Protein AF-A0A8R7UTU1-F1 (afdb_monomer_lite)

Sequence (80 aa):
MKPHPIWGKIWGLNVPAKVKNFLWRAMHNTIPCRVTLANRHIKVSGQCPVCEIGAEDIKHLLFKCTRGKHVWEALGIHDL

Radius of gyration: 14.71 Å; chains: 1; bounding box: 34×25×39 Å

Foldseek 3Di:
DDDDVVLVVLVPDPDDVVVSVVVVCLVVQVPPQLCSCVVVVNPDDQADPQQSPDGGHSCCVQPVDPVNQVVCVVVVNNDD

Secondary structure (DSSP, 8-state):
-PPPTHHHHHHHSSS-HHHHHHHHHHHTT-S--HHHHHTTT-S---B-TTT-SSB--HHIIIIISHHHHHHHHHTT----

Organism: Triticum urartu (NCBI:txid4572)

InterPro domains:
  IPR026960 Reverse transcriptase zinc-binding domain [PF13966] (5-72)

pLDDT: mean 91.72, std 6.04, range [62.03, 97.88]

Structure (mmCIF, N/CA/C/O backbone):
data_AF-A0A8R7UTU1-F1
#
_entry.id   AF-A0A8R7UTU1-F1
#
loop_
_atom_site.group_PDB
_atom_site.id
_atom_site.type_symbol
_atom_site.label_atom_id
_atom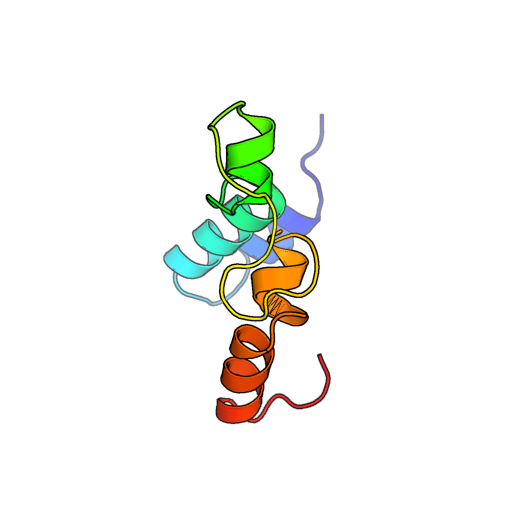_site.label_alt_id
_atom_site.label_comp_id
_atom_site.label_asym_id
_atom_site.label_entity_id
_atom_site.label_seq_id
_atom_site.pdbx_PDB_ins_code
_atom_site.Cartn_x
_atom_site.Cartn_y
_atom_site.Cartn_z
_atom_site.occupancy
_atom_site.B_iso_or_equiv
_atom_site.auth_seq_id
_atom_site.auth_comp_id
_atom_site.auth_asym_id
_atom_site.auth_atom_id
_atom_site.pdbx_PDB_model_num
ATOM 1 N N . MET A 1 1 ? 15.414 3.657 23.379 1.00 62.03 1 MET A N 1
ATOM 2 C CA . MET A 1 1 ? 15.007 4.207 22.065 1.00 62.03 1 MET A CA 1
ATOM 3 C C . MET A 1 1 ? 13.482 4.267 22.044 1.00 62.03 1 MET A C 1
ATOM 5 O O . MET A 1 1 ? 12.868 3.240 22.302 1.00 62.03 1 MET A O 1
ATOM 9 N N . LYS A 1 2 ? 12.857 5.442 21.877 1.00 76.00 2 LYS A N 1
ATOM 10 C CA . LYS A 1 2 ? 11.383 5.549 21.865 1.00 76.00 2 LYS A CA 1
ATOM 11 C C . LYS A 1 2 ? 10.842 5.103 20.494 1.00 76.00 2 LYS A C 1
ATOM 13 O O . LYS A 1 2 ? 11.460 5.453 19.488 1.00 76.00 2 LYS A O 1
ATOM 18 N N . PRO A 1 3 ? 9.735 4.341 20.426 1.00 82.69 3 PRO A N 1
ATOM 19 C CA . PRO A 1 3 ? 9.148 3.941 19.151 1.00 82.69 3 PRO A CA 1
ATOM 20 C C . PRO A 1 3 ? 8.658 5.168 18.371 1.00 82.69 3 PRO A C 1
ATOM 22 O O . PRO A 1 3 ? 8.177 6.137 18.958 1.00 82.69 3 PRO A O 1
ATOM 25 N N . HIS A 1 4 ? 8.774 5.123 17.040 1.00 89.69 4 HIS A N 1
ATOM 26 C CA . HIS A 1 4 ? 8.292 6.195 16.168 1.00 89.69 4 HIS A CA 1
ATOM 27 C C . HIS A 1 4 ? 6.781 6.429 16.393 1.00 89.69 4 HIS A C 1
ATOM 29 O O . HIS A 1 4 ? 6.021 5.455 16.426 1.00 89.69 4 HIS A O 1
ATOM 35 N N . PRO A 1 5 ? 6.304 7.686 16.506 1.00 92.06 5 PRO A N 1
ATOM 36 C CA . PRO A 1 5 ? 4.918 7.998 16.883 1.00 92.06 5 PRO A CA 1
ATOM 37 C C . PRO A 1 5 ? 3.860 7.439 15.918 1.00 92.06 5 PRO A C 1
ATOM 39 O O . PRO A 1 5 ? 2.700 7.275 16.291 1.00 92.06 5 PRO A O 1
ATOM 42 N N . ILE A 1 6 ? 4.254 7.098 14.686 1.00 93.00 6 ILE A N 1
ATOM 43 C CA . ILE A 1 6 ? 3.370 6.460 13.699 1.00 93.00 6 ILE A CA 1
ATOM 44 C C . ILE A 1 6 ? 2.765 5.147 14.203 1.00 93.00 6 ILE A C 1
ATOM 46 O O . ILE A 1 6 ? 1.632 4.826 13.854 1.00 93.00 6 ILE A O 1
ATOM 50 N N . TRP A 1 7 ? 3.482 4.403 15.051 1.00 93.81 7 TRP A N 1
ATOM 51 C CA . TRP A 1 7 ? 3.023 3.098 15.512 1.00 93.81 7 TRP A CA 1
ATOM 52 C C . TRP A 1 7 ? 1.796 3.217 16.408 1.00 93.81 7 TRP A C 1
ATOM 54 O O . TRP A 1 7 ? 0.857 2.446 16.241 1.00 93.81 7 TRP A O 1
ATOM 64 N N . GLY A 1 8 ? 1.741 4.238 17.269 1.00 94.12 8 GLY A N 1
ATOM 65 C CA . GLY A 1 8 ? 0.538 4.528 18.052 1.00 94.12 8 GLY A CA 1
ATOM 66 C C . GLY A 1 8 ? -0.673 4.802 17.156 1.00 94.12 8 GLY A C 1
ATOM 67 O O . GLY A 1 8 ? -1.754 4.274 17.404 1.00 94.12 8 GLY A O 1
ATOM 68 N 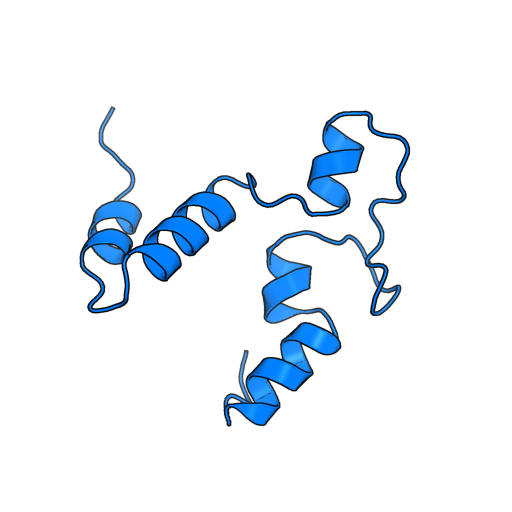N . LYS A 1 9 ? -0.471 5.542 16.056 1.00 94.44 9 LYS A N 1
ATOM 69 C CA . LYS A 1 9 ? -1.534 5.821 15.079 1.00 94.44 9 LYS A CA 1
ATOM 70 C C . LYS A 1 9 ? -2.012 4.549 14.376 1.00 94.44 9 LYS A C 1
ATOM 72 O O . LYS A 1 9 ? -3.209 4.302 14.353 1.00 94.44 9 LYS A O 1
ATOM 77 N N . ILE A 1 10 ? -1.099 3.726 13.852 1.00 94.94 10 ILE A N 1
ATOM 78 C CA . ILE A 1 10 ? -1.442 2.485 13.129 1.00 94.94 10 ILE A CA 1
ATOM 79 C C . ILE A 1 10 ? -2.188 1.501 14.033 1.00 94.94 10 ILE A C 1
ATOM 81 O O . ILE A 1 10 ? -3.218 0.949 13.638 1.00 94.94 10 ILE A O 1
ATOM 85 N N . TRP A 1 11 ? -1.692 1.283 15.252 1.00 95.38 11 TRP A N 1
ATOM 86 C CA . TRP A 1 11 ? -2.305 0.328 16.171 1.00 95.38 11 TRP A CA 1
ATOM 87 C C . TRP A 1 11 ? -3.632 0.832 16.751 1.00 95.38 11 TRP A C 1
ATOM 89 O O . TRP A 1 11 ? -4.501 0.007 17.044 1.00 95.38 11 TRP A O 1
ATOM 99 N N . GLY A 1 12 ? -3.835 2.152 16.812 1.00 96.12 12 GLY A N 1
ATOM 100 C CA . GLY A 1 12 ? -5.091 2.791 17.215 1.00 96.12 12 GLY A CA 1
ATOM 101 C C . GLY A 1 12 ? -6.198 2.815 16.151 1.00 96.12 12 GLY A C 1
ATOM 102 O O . GLY A 1 12 ? -7.333 3.136 16.485 1.00 96.12 12 GLY A O 1
ATOM 103 N N . LEU A 1 13 ? -5.920 2.464 14.887 1.00 96.62 13 LEU A N 1
ATOM 104 C CA . LEU A 1 13 ? -6.942 2.454 13.830 1.00 96.62 13 LEU A CA 1
ATOM 105 C C . LEU A 1 13 ? -8.084 1.471 14.146 1.00 96.62 13 LEU A C 1
ATOM 107 O O . LEU A 1 13 ? -7.834 0.333 14.556 1.00 96.62 13 LEU A O 1
ATOM 111 N N . ASN A 1 14 ? -9.331 1.857 13.868 1.00 97.38 14 ASN A N 1
ATOM 112 C CA . ASN A 1 14 ? -10.485 0.954 13.948 1.00 97.38 14 ASN A CA 1
ATOM 113 C C . ASN A 1 14 ? -10.618 0.114 12.664 1.00 97.38 14 ASN A C 1
ATOM 115 O O . ASN A 1 14 ? -11.539 0.284 11.872 1.00 97.38 14 ASN A O 1
ATOM 119 N N . VAL A 1 15 ? -9.633 -0.752 12.420 1.00 96.88 15 VAL A N 1
ATOM 120 C CA . VAL A 1 15 ? -9.578 -1.651 11.257 1.00 96.88 15 VAL A CA 1
ATOM 121 C C . VAL A 1 15 ? -9.186 -3.062 11.695 1.00 96.88 15 VAL A C 1
ATOM 123 O O . VAL A 1 15 ? -8.532 -3.219 12.734 1.00 96.88 15 VAL A O 1
ATOM 126 N N . PRO A 1 16 ? -9.508 -4.102 10.906 1.00 97.88 16 PRO A N 1
ATOM 127 C CA . PRO A 1 16 ? -9.095 -5.465 11.217 1.00 97.88 16 PRO A CA 1
ATOM 128 C C . PRO A 1 16 ? -7.580 -5.586 11.424 1.00 97.88 16 PRO A C 1
ATOM 130 O O . PRO A 1 16 ? -6.788 -4.975 10.701 1.00 97.88 16 PRO A O 1
ATOM 133 N N . ALA A 1 17 ? -7.158 -6.446 12.354 1.00 96.38 17 ALA A N 1
ATOM 134 C CA . ALA A 1 17 ? -5.744 -6.640 12.688 1.00 96.38 17 ALA A CA 1
ATOM 135 C C . ALA A 1 17 ? -4.872 -6.992 11.467 1.00 96.38 17 ALA A C 1
ATOM 137 O O . ALA A 1 17 ? -3.714 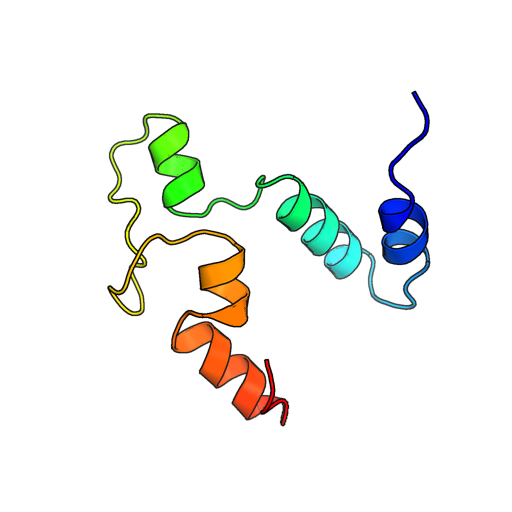-6.581 11.394 1.00 96.38 17 ALA A O 1
ATOM 138 N N . LYS A 1 18 ? -5.426 -7.693 10.466 1.00 96.69 18 LYS A N 1
ATOM 139 C CA . LYS A 1 18 ? -4.725 -7.992 9.206 1.00 96.69 18 LYS A CA 1
ATOM 140 C C . LYS A 1 18 ? -4.274 -6.730 8.455 1.00 96.69 18 LYS A C 1
ATOM 142 O O . LYS A 1 18 ? -3.183 -6.722 7.895 1.00 96.69 18 LYS A O 1
ATOM 147 N N . VAL A 1 19 ? -5.068 -5.656 8.493 1.00 96.25 19 VAL A N 1
ATOM 148 C CA . VAL A 1 19 ? -4.747 -4.373 7.843 1.00 96.25 19 VAL A CA 1
ATOM 149 C C . VAL A 1 19 ? -3.620 -3.670 8.599 1.00 96.25 19 VAL A C 1
ATOM 151 O O . VAL A 1 19 ? -2.667 -3.199 7.985 1.00 96.25 19 VAL A O 1
ATOM 154 N N . LYS A 1 20 ? -3.663 -3.682 9.937 1.00 96.50 20 LYS A N 1
ATOM 155 C CA . LYS A 1 20 ? -2.586 -3.134 10.784 1.00 96.50 20 LYS A CA 1
ATOM 156 C C . LYS A 1 20 ? -1.256 -3.849 10.534 1.00 96.50 20 LYS A C 1
ATOM 158 O O . LYS A 1 20 ? -0.235 -3.201 10.322 1.00 96.50 20 LYS A O 1
ATOM 163 N N . ASN A 1 21 ? -1.286 -5.183 10.474 1.00 95.75 21 ASN A N 1
ATOM 164 C CA . ASN A 1 21 ? -0.114 -5.994 10.142 1.00 95.75 21 ASN A CA 1
ATOM 165 C C . ASN A 1 21 ? 0.407 -5.703 8.731 1.00 95.75 21 ASN A C 1
ATOM 167 O O . ASN A 1 21 ? 1.616 -5.606 8.534 1.00 95.75 21 ASN A O 1
ATOM 171 N N . PHE A 1 22 ? -0.483 -5.529 7.752 1.00 95.44 22 PHE A N 1
ATOM 172 C CA . PHE A 1 22 ? -0.089 -5.135 6.402 1.00 95.44 22 PHE A CA 1
ATOM 173 C C . PHE A 1 22 ? 0.650 -3.789 6.392 1.00 95.44 22 PHE A C 1
ATOM 175 O O . PHE A 1 22 ? 1.740 -3.708 5.829 1.00 95.44 22 PHE A O 1
ATOM 182 N N . LEU A 1 23 ? 0.117 -2.766 7.073 1.00 95.00 23 LEU A N 1
ATOM 183 C CA . LEU A 1 23 ? 0.760 -1.450 7.188 1.00 95.00 23 LEU A CA 1
ATOM 184 C C . LEU A 1 23 ? 2.131 -1.539 7.865 1.00 95.00 23 LEU A C 1
ATOM 186 O O . LEU A 1 23 ? 3.098 -0.957 7.376 1.00 95.00 23 LEU A O 1
ATOM 190 N N . TRP A 1 24 ? 2.240 -2.315 8.946 1.00 94.31 24 TRP A N 1
ATOM 191 C CA . TRP A 1 24 ? 3.521 -2.563 9.606 1.00 94.31 24 TRP A CA 1
ATOM 192 C C . TRP A 1 24 ? 4.539 -3.191 8.648 1.00 94.31 24 TRP A C 1
ATOM 194 O O . TRP A 1 24 ? 5.656 -2.688 8.504 1.00 94.31 24 TRP A O 1
ATOM 204 N N . ARG A 1 25 ? 4.134 -4.231 7.909 1.00 94.44 25 ARG A N 1
ATOM 205 C CA . ARG A 1 25 ? 5.006 -4.894 6.931 1.00 94.44 25 ARG A CA 1
ATOM 206 C C . ARG A 1 25 ? 5.433 -3.958 5.802 1.00 94.44 25 ARG A C 1
ATOM 208 O O . ARG A 1 25 ? 6.599 -3.998 5.401 1.00 94.44 25 ARG A O 1
ATOM 215 N N . ALA A 1 26 ? 4.506 -3.132 5.314 1.00 93.50 26 ALA A N 1
ATOM 216 C CA . ALA A 1 26 ? 4.738 -2.142 4.267 1.00 93.50 26 ALA A CA 1
ATOM 217 C C . ALA A 1 26 ? 5.780 -1.103 4.695 1.00 93.50 26 ALA A C 1
ATOM 219 O O . ALA A 1 26 ? 6.742 -0.867 3.969 1.00 93.50 26 ALA A O 1
ATOM 220 N N . MET A 1 27 ? 5.643 -0.543 5.899 1.00 91.19 27 MET A N 1
ATOM 221 C CA . MET A 1 27 ? 6.575 0.462 6.420 1.00 91.19 27 MET A CA 1
ATOM 222 C C . MET A 1 27 ? 7.975 -0.091 6.705 1.00 91.19 27 MET A C 1
ATOM 224 O O . MET A 1 27 ? 8.954 0.645 6.605 1.00 91.19 27 MET A O 1
ATOM 228 N N . HIS A 1 28 ? 8.086 -1.381 7.023 1.00 90.31 28 HIS A N 1
ATOM 229 C CA . HIS A 1 28 ? 9.371 -2.053 7.214 1.00 90.31 28 HIS A CA 1
ATOM 230 C C . HIS A 1 28 ? 9.967 -2.639 5.919 1.00 90.31 28 HIS A C 1
ATOM 232 O O . HIS A 1 28 ? 10.968 -3.349 5.990 1.00 90.31 28 HIS A O 1
ATOM 238 N N . ASN A 1 29 ? 9.377 -2.384 4.740 1.00 87.50 29 ASN A N 1
ATOM 239 C CA . ASN A 1 29 ? 9.799 -2.974 3.457 1.00 87.50 29 ASN A CA 1
ATOM 240 C C . ASN A 1 29 ? 9.925 -4.513 3.504 1.00 87.50 29 ASN A C 1
ATOM 242 O O . ASN A 1 29 ? 10.780 -5.115 2.854 1.00 87.50 29 ASN A O 1
ATOM 246 N N . THR A 1 30 ? 9.062 -5.173 4.284 1.00 90.25 30 THR A N 1
ATOM 247 C CA . THR A 1 30 ? 9.050 -6.645 4.437 1.00 90.25 30 THR A CA 1
ATOM 248 C C . THR A 1 30 ? 8.026 -7.330 3.531 1.00 90.25 30 THR A C 1
ATOM 250 O O . THR A 1 30 ? 7.876 -8.554 3.553 1.00 90.25 30 THR A O 1
ATOM 253 N N . ILE A 1 31 ? 7.300 -6.549 2.730 1.00 90.62 31 ILE A N 1
ATOM 254 C CA . ILE A 1 31 ? 6.444 -7.069 1.667 1.00 90.62 31 ILE A CA 1
ATOM 255 C C . ILE A 1 31 ? 7.352 -7.507 0.508 1.00 90.62 31 ILE A C 1
ATOM 257 O O . ILE A 1 31 ? 8.250 -6.745 0.129 1.00 90.62 31 ILE A O 1
ATOM 261 N N . PRO A 1 32 ? 7.156 -8.720 -0.042 1.00 88.38 32 PRO A N 1
ATOM 262 C CA . PRO A 1 32 ? 7.975 -9.240 -1.130 1.00 88.38 32 PRO A CA 1
ATOM 263 C C . PRO A 1 32 ? 7.642 -8.519 -2.443 1.00 88.38 32 PRO A C 1
ATOM 265 O O . PRO A 1 32 ? 6.912 -9.040 -3.277 1.00 88.38 32 PRO A O 1
ATOM 268 N N . CYS A 1 33 ? 8.170 -7.308 -2.605 1.00 93.25 33 CYS A N 1
ATOM 269 C CA . CYS A 1 33 ? 8.161 -6.582 -3.873 1.00 93.25 33 CYS A CA 1
ATOM 270 C C . CYS A 1 33 ? 9.401 -6.985 -4.686 1.00 93.25 33 CYS A C 1
ATOM 272 O O . CYS A 1 33 ? 10.405 -7.419 -4.101 1.00 93.25 33 CYS A O 1
ATOM 274 N N . ARG A 1 34 ? 9.387 -6.818 -6.013 1.00 93.25 34 ARG A N 1
ATOM 275 C CA . ARG A 1 34 ? 10.545 -7.193 -6.858 1.00 93.25 34 ARG A CA 1
ATOM 276 C C . ARG A 1 34 ? 11.836 -6.502 -6.437 1.00 93.25 34 ARG A C 1
ATOM 278 O O . ARG A 1 34 ? 12.870 -7.161 -6.385 1.00 93.25 34 ARG A O 1
ATOM 285 N N . VAL A 1 35 ? 11.770 -5.224 -6.061 1.00 93.25 35 VAL A N 1
ATOM 286 C CA . VAL A 1 35 ? 12.924 -4.483 -5.524 1.00 93.25 35 VAL A CA 1
ATOM 287 C C . VAL A 1 35 ? 13.456 -5.139 -4.252 1.00 93.25 35 VAL A C 1
ATOM 289 O O . VAL A 1 35 ? 14.658 -5.339 -4.115 1.00 93.25 35 VAL A O 1
ATOM 292 N N . THR A 1 36 ? 12.573 -5.537 -3.334 1.00 91.69 36 THR A N 1
ATOM 293 C CA . THR A 1 36 ? 12.962 -6.216 -2.091 1.00 91.69 36 THR A CA 1
ATOM 294 C C . THR A 1 36 ? 13.649 -7.554 -2.370 1.00 91.69 36 THR A C 1
ATOM 296 O O . THR A 1 36 ? 14.605 -7.905 -1.681 1.00 91.69 36 THR A O 1
ATOM 299 N N . LEU A 1 37 ? 13.183 -8.305 -3.373 1.00 92.38 37 LEU A N 1
ATOM 300 C CA . LEU A 1 37 ? 13.789 -9.576 -3.781 1.00 92.38 37 LEU A C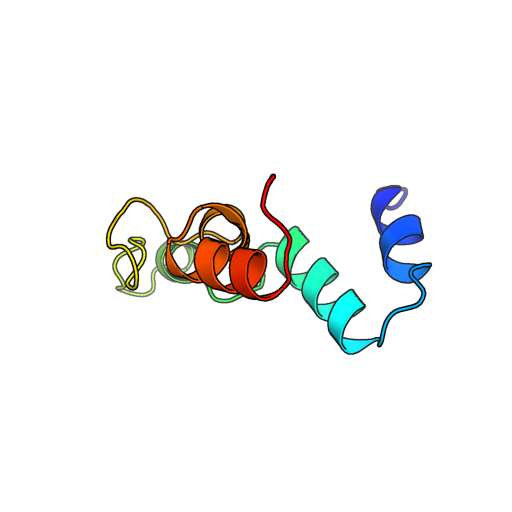A 1
ATOM 301 C C . LEU A 1 37 ? 15.148 -9.362 -4.463 1.00 92.38 37 LEU A C 1
ATOM 303 O O . LEU A 1 37 ? 16.116 -10.032 -4.105 1.00 92.38 37 LEU A O 1
ATOM 307 N N . ALA A 1 38 ? 15.240 -8.398 -5.381 1.00 92.19 38 ALA A N 1
ATOM 308 C CA . ALA A 1 38 ? 16.483 -8.034 -6.057 1.00 92.19 38 ALA A CA 1
ATOM 309 C C . ALA A 1 38 ? 17.556 -7.565 -5.057 1.00 92.19 38 ALA A C 1
ATOM 311 O O . ALA A 1 38 ? 18.694 -8.024 -5.113 1.00 92.19 38 ALA A O 1
ATOM 312 N N . ASN A 1 39 ? 17.174 -6.756 -4.061 1.00 90.81 39 ASN A N 1
ATOM 313 C CA . ASN A 1 39 ? 18.058 -6.317 -2.972 1.00 90.81 39 ASN A CA 1
ATOM 314 C C . ASN A 1 39 ? 18.549 -7.472 -2.081 1.00 90.81 39 ASN A C 1
ATOM 316 O O . ASN A 1 39 ? 19.529 -7.322 -1.358 1.00 90.81 39 ASN A O 1
ATOM 320 N N . ARG A 1 40 ? 17.873 -8.626 -2.113 1.00 91.44 40 ARG A N 1
ATOM 321 C CA . ARG A 1 40 ? 18.294 -9.863 -1.436 1.00 91.44 40 ARG A CA 1
ATOM 322 C C . ARG A 1 40 ? 19.084 -10.796 -2.360 1.00 91.44 40 ARG A C 1
ATOM 324 O O . ARG A 1 40 ? 19.221 -11.974 -2.048 1.00 91.44 40 ARG A O 1
ATOM 331 N N . HIS A 1 41 ? 19.593 -10.282 -3.480 1.00 92.00 41 HIS A N 1
ATOM 332 C CA . HIS A 1 41 ? 20.371 -11.015 -4.484 1.00 92.00 41 HIS A CA 1
ATOM 333 C C . HIS A 1 41 ? 19.612 -12.168 -5.160 1.00 92.00 41 HIS A C 1
ATOM 335 O O . HIS A 1 41 ? 20.218 -13.056 -5.759 1.00 92.00 41 HIS A O 1
ATOM 341 N N . ILE A 1 42 ? 18.276 -12.155 -5.110 1.00 94.00 42 ILE A N 1
ATOM 342 C CA . ILE A 1 42 ? 17.460 -13.077 -5.899 1.00 94.00 42 ILE A CA 1
ATOM 343 C C . ILE A 1 42 ? 17.453 -12.557 -7.337 1.00 94.00 42 ILE A C 1
ATOM 345 O O . ILE A 1 42 ? 17.159 -11.385 -7.572 1.00 94.00 42 ILE A O 1
ATOM 349 N N . LYS A 1 43 ? 17.766 -13.426 -8.305 1.00 93.12 43 LYS A N 1
ATOM 350 C CA . LYS A 1 43 ? 17.868 -13.077 -9.731 1.00 93.12 43 LYS A CA 1
ATOM 351 C C . LYS A 1 43 ? 16.489 -12.793 -10.341 1.00 93.12 43 LYS A C 1
ATOM 353 O O . LYS A 1 43 ? 15.918 -13.621 -11.045 1.00 93.12 43 LYS A O 1
ATOM 358 N N . VAL A 1 44 ? 15.957 -11.609 -10.062 1.00 93.19 44 VAL A N 1
ATOM 359 C CA . VAL A 1 44 ? 14.724 -11.063 -10.638 1.00 93.19 44 VAL A CA 1
ATOM 360 C C . VAL A 1 44 ? 14.966 -9.632 -11.107 1.00 93.19 44 VAL A C 1
ATOM 362 O O . VAL A 1 44 ? 15.744 -8.900 -10.501 1.00 93.19 44 VAL A O 1
ATOM 365 N N . SER A 1 45 ? 14.279 -9.210 -12.173 1.00 91.56 45 SER A N 1
ATOM 366 C CA . SER A 1 45 ? 14.204 -7.784 -12.507 1.00 91.56 45 SER A CA 1
ATOM 367 C C . SER A 1 45 ? 13.456 -7.048 -11.395 1.00 91.56 45 SER A C 1
ATOM 369 O O . SER A 1 45 ? 12.408 -7.520 -10.954 1.00 91.56 45 SER A O 1
ATOM 371 N N . GLY A 1 46 ? 13.985 -5.904 -10.953 1.00 91.75 46 GLY A N 1
ATOM 372 C CA . GLY A 1 46 ? 13.324 -5.012 -9.995 1.00 91.75 46 GLY A CA 1
ATOM 373 C C . GLY A 1 46 ? 12.153 -4.228 -10.597 1.00 91.75 46 GLY A C 1
ATOM 374 O O . GLY A 1 46 ? 11.454 -3.532 -9.867 1.00 91.75 46 GLY A O 1
ATOM 375 N N . GLN A 1 47 ? 11.947 -4.321 -11.911 1.00 94.44 47 GLN A N 1
ATOM 376 C CA . GLN A 1 47 ? 10.883 -3.638 -12.639 1.00 94.44 47 GLN A CA 1
ATOM 377 C C . GLN A 1 47 ? 9.496 -4.164 -12.248 1.00 94.44 47 GLN A C 1
ATOM 379 O O . GLN A 1 47 ? 9.329 -5.351 -11.960 1.00 94.44 47 GLN A O 1
ATOM 384 N N . CYS A 1 48 ? 8.492 -3.286 -12.271 1.00 93.94 48 CYS A N 1
ATOM 385 C CA . CYS A 1 48 ? 7.102 -3.693 -12.089 1.00 93.94 48 CYS A CA 1
ATOM 386 C C . CYS A 1 48 ? 6.643 -4.623 -13.223 1.00 93.94 48 CYS A C 1
ATOM 388 O O . CYS A 1 48 ? 6.655 -4.203 -14.374 1.00 93.94 48 CYS A O 1
ATOM 390 N N . PRO A 1 49 ? 6.163 -5.846 -12.932 1.00 91.62 49 PRO A N 1
ATOM 391 C CA . PRO A 1 49 ? 5.704 -6.788 -13.949 1.00 91.62 49 PRO A CA 1
ATOM 392 C C . PRO A 1 49 ? 4.306 -6.453 -14.486 1.00 91.62 49 PRO A C 1
ATOM 394 O O . PRO A 1 49 ? 3.795 -7.179 -15.326 1.00 91.62 49 PRO A O 1
ATOM 397 N N . VAL A 1 50 ? 3.643 -5.427 -13.941 1.00 92.25 50 VAL A N 1
ATOM 398 C CA . VAL A 1 50 ? 2.262 -5.077 -14.301 1.00 92.25 50 VAL A CA 1
ATOM 399 C C . VAL A 1 50 ? 2.221 -3.914 -15.277 1.00 92.25 50 VAL A C 1
ATOM 401 O O . VAL A 1 50 ? 1.553 -4.001 -16.297 1.00 92.25 50 VAL A O 1
ATOM 404 N N . CYS A 1 51 ? 2.889 -2.809 -14.948 1.00 92.12 51 CYS A N 1
ATOM 405 C CA . CYS A 1 51 ? 2.923 -1.635 -15.816 1.00 92.12 51 CYS A CA 1
ATOM 406 C C . CYS A 1 51 ? 4.238 -1.497 -16.580 1.00 92.12 51 CYS A C 1
ATOM 408 O O . CYS A 1 51 ? 4.333 -0.601 -17.406 1.00 92.12 51 CYS A O 1
ATOM 410 N N . GLU A 1 52 ? 5.256 -2.304 -16.255 1.00 90.75 52 GLU A N 1
ATOM 411 C CA . GLU A 1 52 ? 6.600 -2.247 -16.850 1.00 90.75 52 GLU A CA 1
ATOM 412 C C . GLU A 1 52 ? 7.293 -0.878 -16.709 1.00 90.75 52 GLU A C 1
ATOM 414 O O . GLU A 1 52 ? 8.355 -0.631 -17.276 1.00 90.75 52 GLU A O 1
ATOM 419 N N . ILE A 1 53 ? 6.747 0.011 -15.878 1.00 86.88 53 ILE A N 1
ATOM 420 C CA . ILE A 1 53 ? 7.247 1.366 -15.672 1.00 86.88 5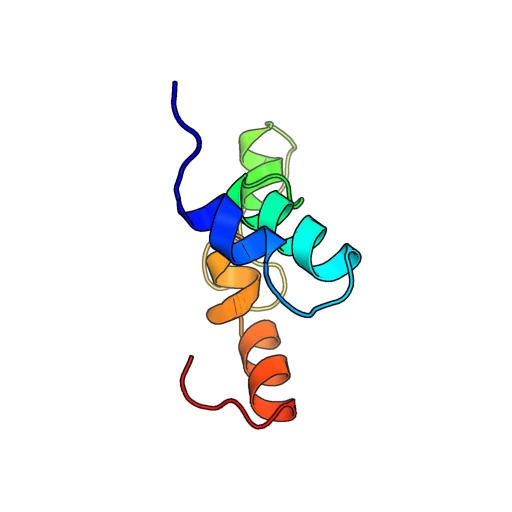3 ILE A CA 1
ATOM 421 C C . ILE A 1 53 ? 7.869 1.454 -14.281 1.00 86.88 53 ILE A C 1
ATOM 423 O O . ILE A 1 53 ? 7.178 1.470 -13.263 1.00 86.88 53 ILE A O 1
ATOM 427 N N . GLY A 1 54 ? 9.194 1.572 -14.245 1.00 86.81 54 GLY A N 1
ATOM 428 C CA . GLY A 1 54 ? 9.949 1.788 -13.015 1.00 86.81 54 GLY A CA 1
ATOM 429 C C . GLY A 1 54 ? 10.032 0.563 -12.099 1.00 86.81 54 GLY A C 1
ATOM 430 O O . GLY A 1 54 ? 9.672 -0.558 -12.456 1.00 86.81 54 GLY A O 1
ATOM 431 N N . ALA A 1 55 ? 10.575 0.796 -10.907 1.00 92.19 55 ALA A N 1
ATO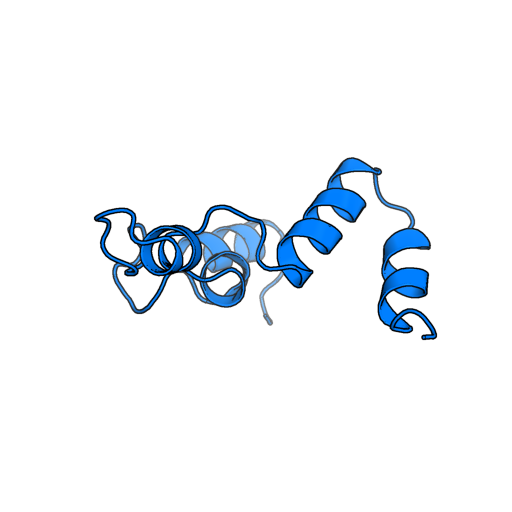M 432 C CA . ALA A 1 55 ? 10.858 -0.230 -9.915 1.00 92.19 55 ALA A CA 1
ATOM 433 C C . ALA A 1 55 ? 9.604 -0.609 -9.102 1.00 92.19 55 ALA A C 1
ATOM 435 O O . ALA A 1 55 ? 8.882 0.264 -8.616 1.00 92.19 55 ALA A O 1
ATOM 436 N N . GLU A 1 56 ? 9.358 -1.907 -8.912 1.00 93.62 56 GLU A N 1
ATOM 437 C CA . GLU A 1 56 ? 8.286 -2.405 -8.044 1.00 93.62 56 GLU A CA 1
ATOM 438 C C . GLU A 1 56 ? 8.711 -2.320 -6.574 1.00 93.62 56 GLU A C 1
ATOM 440 O O . GLU A 1 56 ? 9.220 -3.277 -5.981 1.00 93.62 56 GLU A O 1
ATOM 445 N N . ASP A 1 57 ? 8.519 -1.146 -5.987 1.00 93.31 57 ASP A N 1
ATOM 446 C CA . ASP A 1 57 ? 8.542 -0.951 -4.541 1.00 93.31 57 ASP A CA 1
ATOM 447 C C . ASP A 1 57 ? 7.116 -0.805 -3.983 1.00 93.31 57 ASP A C 1
ATOM 449 O O . ASP A 1 57 ? 6.130 -0.765 -4.723 1.00 93.31 57 ASP A O 1
ATOM 453 N N . ILE A 1 58 ? 6.989 -0.716 -2.658 1.00 93.62 58 ILE A N 1
ATOM 454 C CA . ILE A 1 58 ? 5.677 -0.631 -2.009 1.00 93.62 58 ILE A CA 1
ATOM 455 C C . ILE A 1 58 ? 4.898 0.637 -2.389 1.00 93.62 58 ILE A C 1
ATOM 457 O O . ILE A 1 58 ? 3.672 0.598 -2.481 1.00 93.62 58 ILE A O 1
ATOM 461 N N . LYS A 1 59 ? 5.588 1.758 -2.642 1.00 91.88 59 LYS A N 1
ATOM 462 C CA . LYS A 1 59 ? 4.945 3.019 -3.043 1.00 91.88 59 LYS A CA 1
ATOM 463 C C . LYS A 1 59 ? 4.423 2.904 -4.466 1.00 91.88 59 LYS A C 1
ATOM 465 O O . LYS A 1 59 ? 3.315 3.351 -4.753 1.00 91.88 59 LYS A O 1
ATOM 470 N N . HIS A 1 60 ? 5.212 2.302 -5.349 1.00 93.38 60 HIS A N 1
ATOM 471 C CA . HIS A 1 60 ? 4.808 2.028 -6.709 1.00 93.38 60 HIS A CA 1
ATOM 472 C C . HIS A 1 60 ? 3.617 1.072 -6.726 1.00 93.38 60 HIS A C 1
ATOM 474 O O . HIS A 1 60 ? 2.583 1.419 -7.285 1.00 93.38 60 HIS A O 1
ATOM 480 N N . LEU A 1 61 ? 3.725 -0.075 -6.055 1.00 93.06 61 LEU A N 1
ATOM 481 C CA . LEU A 1 61 ? 2.684 -1.101 -6.015 1.00 93.06 61 LEU A CA 1
ATOM 482 C C . LEU A 1 61 ? 1.339 -0.552 -5.518 1.00 93.06 61 LEU A C 1
ATOM 484 O O . LEU A 1 61 ? 0.303 -0.877 -6.094 1.00 93.06 61 LEU A O 1
ATOM 488 N N . LEU A 1 62 ? 1.360 0.276 -4.468 1.00 92.38 62 LEU A N 1
ATOM 489 C CA . LEU A 1 62 ? 0.141 0.817 -3.873 1.00 92.38 62 LEU A CA 1
ATOM 490 C C . LEU A 1 62 ? -0.405 2.038 -4.612 1.00 92.38 62 LEU A C 1
ATOM 492 O O . LEU A 1 62 ? -1.614 2.116 -4.761 1.00 92.38 62 LEU A O 1
ATOM 496 N N . PHE A 1 63 ? 0.432 2.972 -5.071 1.00 91.94 63 PHE A N 1
ATOM 497 C CA . PHE A 1 63 ? -0.053 4.297 -5.497 1.00 91.94 63 PHE A CA 1
ATOM 498 C C . PHE A 1 63 ? 0.301 4.676 -6.939 1.00 91.94 63 PHE A C 1
ATOM 500 O O . PHE A 1 63 ? -0.448 5.402 -7.584 1.00 91.94 63 PHE A O 1
ATOM 507 N N . LYS A 1 64 ? 1.432 4.205 -7.480 1.00 91.94 64 LYS A N 1
ATOM 508 C CA . LYS A 1 64 ? 1.905 4.660 -8.807 1.00 91.94 64 LYS A CA 1
ATOM 509 C C . LYS A 1 64 ? 1.610 3.680 -9.937 1.00 91.94 64 LYS A C 1
ATOM 511 O O . LYS A 1 64 ? 1.491 4.105 -11.083 1.00 91.94 64 LYS A O 1
ATOM 516 N N . CYS A 1 65 ? 1.514 2.392 -9.627 1.00 94.38 65 CYS A N 1
ATOM 517 C CA . CYS A 1 65 ? 1.248 1.337 -10.591 1.00 94.38 65 CYS A CA 1
ATOM 518 C C . CYS A 1 65 ? -0.149 1.510 -11.185 1.00 94.38 65 CYS A C 1
ATOM 520 O O . CYS A 1 65 ? -1.101 1.775 -10.452 1.00 94.38 65 CYS A O 1
ATOM 522 N N . THR A 1 66 ? -0.291 1.266 -12.488 1.00 93.00 66 THR A N 1
ATOM 523 C CA . THR A 1 66 ? -1.579 1.299 -13.198 1.00 93.00 66 THR A CA 1
ATOM 524 C C . THR A 1 66 ? -2.638 0.447 -12.500 1.00 93.00 66 THR A C 1
ATOM 526 O O . THR A 1 66 ? -3.762 0.887 -12.296 1.00 93.00 66 THR A O 1
ATOM 529 N N . ARG A 1 67 ? -2.262 -0.749 -12.028 1.00 92.12 67 ARG A N 1
ATOM 530 C CA . ARG A 1 67 ? -3.180 -1.611 -11.272 1.00 92.12 67 ARG A CA 1
ATOM 531 C C . ARG A 1 67 ? -3.562 -1.033 -9.913 1.00 92.12 67 ARG A C 1
ATOM 533 O O . ARG A 1 67 ? -4.710 -1.182 -9.516 1.00 92.12 67 ARG A O 1
ATOM 540 N N . GLY A 1 68 ? -2.620 -0.408 -9.206 1.00 92.62 68 GLY A N 1
ATOM 541 C CA . GLY A 1 68 ? -2.911 0.268 -7.941 1.00 92.62 68 GLY A CA 1
ATOM 542 C C . GLY A 1 68 ? -3.943 1.372 -8.152 1.00 92.62 68 GLY A C 1
ATOM 543 O O . GLY A 1 68 ? -4.974 1.376 -7.489 1.00 92.62 68 GLY A O 1
ATOM 544 N N . LYS A 1 69 ? -3.723 2.224 -9.159 1.00 92.69 69 LYS A N 1
ATOM 545 C CA . LYS A 1 69 ? -4.651 3.297 -9.544 1.00 92.69 69 LYS A CA 1
ATOM 546 C C . LYS A 1 69 ? -6.051 2.779 -9.868 1.00 92.69 69 LYS A C 1
ATOM 548 O O . LYS A 1 69 ? -7.003 3.252 -9.266 1.00 92.69 69 LYS A O 1
ATOM 553 N N . HIS A 1 70 ? -6.172 1.741 -10.699 1.00 93.38 70 HIS A N 1
ATOM 554 C CA . HIS A 1 70 ? -7.480 1.155 -11.021 1.00 93.38 70 HIS A CA 1
ATOM 555 C C . HIS A 1 70 ? -8.229 0.628 -9.785 1.00 93.38 70 HIS A C 1
ATOM 557 O O . HIS A 1 70 ? -9.452 0.724 -9.719 1.00 93.38 70 HIS A O 1
ATOM 563 N N . VAL A 1 71 ? -7.522 0.061 -8.797 1.00 94.88 71 VAL A N 1
ATOM 564 C CA . VAL A 1 71 ? -8.153 -0.385 -7.541 1.00 94.88 71 VAL A CA 1
ATOM 565 C C . VAL A 1 71 ? -8.709 0.806 -6.765 1.00 94.88 71 VAL A C 1
ATOM 567 O O . VAL A 1 71 ? -9.820 0.725 -6.248 1.00 94.88 71 VAL A O 1
ATOM 570 N N . TRP A 1 72 ? -7.963 1.906 -6.689 1.00 95.38 72 TRP A N 1
ATOM 571 C CA . TRP A 1 72 ? -8.418 3.112 -6.003 1.00 95.38 72 TRP A CA 1
ATOM 572 C C . TRP A 1 72 ? -9.580 3.795 -6.722 1.00 95.38 72 TRP A C 1
ATOM 574 O O . TRP A 1 72 ? -10.567 4.141 -6.076 1.00 95.38 72 TRP A O 1
ATOM 584 N N . GLU A 1 73 ? -9.521 3.882 -8.048 1.00 94.62 73 GLU A N 1
ATOM 585 C CA . GLU A 1 73 ? -10.611 4.393 -8.883 1.00 94.62 73 GLU A CA 1
ATOM 586 C C . GLU A 1 73 ? -11.895 3.576 -8.697 1.00 94.62 73 GLU A C 1
ATOM 588 O O . GLU A 1 73 ? -12.967 4.147 -8.511 1.00 94.62 73 GLU A O 1
ATOM 593 N N . ALA A 1 74 ? -11.797 2.242 -8.657 1.00 95.06 74 ALA A N 1
ATOM 594 C CA . ALA A 1 74 ? -12.944 1.366 -8.411 1.00 95.06 74 ALA A CA 1
ATOM 595 C C . ALA A 1 74 ? -13.561 1.546 -7.009 1.00 95.06 74 ALA A C 1
ATOM 597 O O . ALA A 1 74 ? -14.725 1.209 -6.798 1.00 95.06 74 ALA A O 1
ATOM 598 N N . LEU A 1 75 ? -12.793 2.077 -6.053 1.00 95.38 75 LEU A N 1
ATOM 599 C CA . LEU A 1 75 ? -13.258 2.436 -4.712 1.00 95.38 75 LEU A CA 1
ATOM 600 C C . LEU A 1 75 ? -13.743 3.896 -4.618 1.00 95.38 75 LEU A C 1
ATOM 602 O O . LEU A 1 75 ? -14.113 4.332 -3.528 1.00 95.38 75 LEU A O 1
ATOM 606 N N . GLY A 1 76 ? -13.743 4.646 -5.725 1.00 95.19 76 GLY A N 1
ATOM 607 C CA . GLY A 1 76 ? -14.133 6.060 -5.765 1.00 95.19 76 GLY A CA 1
ATOM 608 C C . GLY A 1 76 ? -13.082 7.013 -5.190 1.00 95.19 76 GLY A C 1
ATOM 609 O O . GLY A 1 76 ? -13.417 8.115 -4.759 1.00 95.19 76 GLY A O 1
ATOM 610 N N . ILE A 1 77 ? -11.817 6.589 -5.132 1.00 93.50 77 ILE A N 1
ATOM 611 C CA . ILE A 1 77 ? -10.697 7.392 -4.634 1.00 93.50 77 ILE A CA 1
ATOM 612 C C . ILE A 1 77 ? -9.875 7.854 -5.841 1.00 93.50 77 ILE A C 1
ATOM 614 O O . ILE A 1 77 ? -9.115 7.077 -6.415 1.00 93.50 77 ILE A O 1
ATOM 618 N N . HIS A 1 78 ? -10.049 9.119 -6.229 1.00 82.19 78 HIS A N 1
ATOM 619 C CA . HIS A 1 78 ? -9.495 9.673 -7.471 1.00 82.19 78 HIS A CA 1
ATOM 620 C C . HIS A 1 78 ? -8.224 10.525 -7.278 1.00 82.19 78 HIS A C 1
ATOM 622 O O . HIS A 1 78 ? -7.476 10.704 -8.234 1.00 82.19 78 HIS A O 1
ATOM 628 N N . ASP A 1 79 ? -7.935 10.985 -6.053 1.00 71.75 79 ASP A N 1
ATOM 629 C CA . ASP A 1 79 ? -6.818 11.895 -5.740 1.00 71.75 79 ASP A CA 1
ATOM 630 C C . ASP A 1 79 ? -5.763 11.242 -4.820 1.00 71.75 79 ASP A C 1
ATOM 632 O O . ASP A 1 79 ? -5.680 11.553 -3.628 1.00 71.75 79 ASP A O 1
ATOM 636 N N . LEU A 1 80 ? -4.957 10.317 -5.360 1.00 65.75 80 LEU A N 1
ATOM 637 C CA . LEU A 1 80 ? -3.838 9.657 -4.655 1.00 65.75 80 LEU A CA 1
ATOM 638 C C . LEU A 1 80 ? -2.460 9.969 -5.245 1.00 65.75 80 LEU A C 1
ATOM 640 O O . LEU A 1 80 ? -2.328 10.004 -6.489 1.00 65.75 80 LEU A O 1
#